Protein AF-A0A660M9T8-F1 (afdb_monomer_lite)

Foldseek 3Di:
DVVVVVVVVVVVVVVVVVVVVVVVVVVVVVVVVVVVLVVVLVVLVVVLVCQVVVLVVLCVQQVPPVVLSVQLVVLSVQLVVQPSDPVSNVVSVVSNVVSVVVSVVSVVVGPVD

Secondary structure (DSSP, 8-state):
-HHHHHHHHHHHHHHHHHHHHHHHHHHHHHHHHHHHHHHHHHHHHHHHHHHHHHHHHHHHH-TT-HHHHHHHHHHHHHHHHTTT-HHHHHHHHHHHHHHHHHHHHHHHT-TT-

Structure (mmCIF, N/CA/C/O backbone):
data_AF-A0A660M9T8-F1
#
_entry.id   AF-A0A660M9T8-F1
#
loop_
_atom_site.group_PDB
_atom_site.id
_atom_site.type_symbol
_atom_site.label_atom_id
_atom_site.label_alt_id
_atom_site.label_comp_id
_atom_site.label_asym_id
_atom_site.label_entity_id
_atom_site.label_seq_id
_atom_site.pdbx_PDB_ins_code
_atom_site.Cartn_x
_atom_site.Cartn_y
_atom_site.Cartn_z
_atom_site.occupancy
_atom_site.B_iso_or_equiv
_atom_site.auth_seq_id
_atom_site.auth_comp_id
_atom_site.auth_asym_id
_atom_site.auth_atom_id
_atom_site.pdbx_PDB_model_num
ATOM 1 N N . MET A 1 1 ? 34.661 -4.857 -49.647 1.00 81.06 1 MET A N 1
ATOM 2 C CA . MET A 1 1 ? 34.674 -3.830 -48.578 1.00 81.06 1 MET A CA 1
ATOM 3 C C . MET A 1 1 ? 33.291 -3.236 -48.325 1.00 81.06 1 MET A C 1
ATOM 5 O O . MET A 1 1 ? 32.868 -3.229 -47.182 1.00 81.06 1 MET A O 1
ATOM 9 N N . THR A 1 2 ? 32.545 -2.830 -49.356 1.00 92.31 2 THR A N 1
ATOM 10 C CA . THR A 1 2 ? 31.170 -2.298 -49.227 1.00 92.31 2 THR A CA 1
ATOM 11 C C . THR A 1 2 ? 30.187 -3.262 -48.549 1.00 92.31 2 THR A C 1
ATOM 13 O O . THR A 1 2 ? 29.510 -2.868 -47.609 1.00 92.31 2 THR A O 1
ATOM 16 N N . ILE A 1 3 ? 30.163 -4.539 -48.950 1.00 93.19 3 ILE A N 1
ATOM 17 C CA . ILE A 1 3 ? 29.286 -5.561 -48.342 1.00 93.19 3 ILE A CA 1
ATOM 18 C C . ILE A 1 3 ? 29.586 -5.739 -46.845 1.00 93.19 3 ILE A C 1
ATOM 20 O O . ILE A 1 3 ? 28.667 -5.782 -46.037 1.00 93.19 3 ILE A O 1
ATOM 24 N N . ALA A 1 4 ? 30.866 -5.776 -46.458 1.00 92.81 4 ALA A N 1
ATOM 25 C CA . ALA A 1 4 ? 31.263 -5.898 -45.054 1.00 92.81 4 ALA A CA 1
ATOM 26 C C . ALA A 1 4 ? 30.800 -4.691 -44.217 1.00 92.81 4 ALA A C 1
ATOM 28 O O . ALA A 1 4 ? 30.299 -4.871 -43.112 1.00 92.81 4 ALA A O 1
ATOM 29 N N . ILE A 1 5 ? 30.895 -3.473 -44.764 1.00 94.56 5 ILE A N 1
ATOM 30 C CA . ILE A 1 5 ? 30.396 -2.253 -44.111 1.00 94.56 5 ILE A CA 1
ATOM 31 C C . ILE A 1 5 ? 28.871 -2.311 -43.936 1.00 94.56 5 ILE A C 1
ATOM 33 O O . ILE A 1 5 ? 28.374 -2.007 -42.856 1.00 94.56 5 ILE A O 1
ATOM 37 N N . ILE A 1 6 ? 28.130 -2.754 -44.958 1.00 95.44 6 ILE A N 1
ATOM 38 C CA . ILE A 1 6 ? 26.666 -2.905 -44.883 1.00 95.44 6 ILE A CA 1
ATOM 39 C C . ILE A 1 6 ? 26.277 -3.906 -43.792 1.00 95.44 6 ILE A C 1
ATOM 41 O O . ILE A 1 6 ? 25.378 -3.625 -43.004 1.00 95.44 6 ILE A O 1
ATOM 45 N N . VAL A 1 7 ? 26.971 -5.044 -43.709 1.00 95.44 7 VAL A N 1
ATOM 46 C CA . VAL A 1 7 ? 26.719 -6.054 -42.670 1.00 95.44 7 VAL A CA 1
ATOM 47 C C . VAL A 1 7 ? 26.978 -5.481 -41.275 1.00 95.44 7 VAL A C 1
ATOM 49 O O . VAL A 1 7 ? 26.148 -5.658 -40.390 1.00 95.44 7 VAL A O 1
ATOM 52 N N . ILE A 1 8 ? 28.072 -4.741 -41.076 1.00 96.06 8 ILE A N 1
ATOM 53 C CA . ILE A 1 8 ? 28.381 -4.109 -39.783 1.00 96.06 8 ILE A CA 1
ATOM 54 C C . ILE A 1 8 ? 27.299 -3.097 -39.390 1.00 96.06 8 ILE A C 1
ATOM 56 O O . ILE A 1 8 ? 26.832 -3.112 -38.253 1.00 96.06 8 ILE A O 1
ATOM 60 N N . ILE A 1 9 ? 26.859 -2.250 -40.323 1.00 96.38 9 ILE A N 1
ATOM 61 C CA . ILE A 1 9 ? 25.795 -1.270 -40.066 1.00 96.38 9 ILE A CA 1
ATOM 62 C C . ILE A 1 9 ? 24.481 -1.979 -39.728 1.00 96.38 9 ILE A C 1
ATOM 64 O O . ILE A 1 9 ? 23.823 -1.607 -38.761 1.00 96.38 9 ILE A O 1
ATOM 68 N N . ALA A 1 10 ? 24.114 -3.023 -40.474 1.00 96.00 10 ALA A N 1
ATOM 69 C CA . ALA A 1 10 ? 22.908 -3.799 -40.200 1.00 96.00 10 ALA A CA 1
ATOM 70 C C . ALA A 1 10 ? 22.945 -4.430 -38.799 1.00 96.00 10 ALA A C 1
ATOM 72 O O . ALA A 1 10 ? 21.965 -4.349 -38.061 1.00 96.00 10 ALA A O 1
ATOM 73 N N . VAL A 1 11 ? 24.089 -4.994 -38.398 1.00 96.81 11 VAL A N 1
ATOM 74 C CA . VAL A 1 11 ? 24.283 -5.545 -37.049 1.00 96.81 11 VAL A CA 1
ATOM 75 C C . VAL A 1 11 ? 24.162 -4.452 -35.986 1.00 96.81 11 VAL A C 1
ATOM 77 O O . VAL A 1 11 ? 23.459 -4.650 -34.998 1.00 96.81 11 VAL A O 1
ATOM 80 N N . LEU A 1 12 ? 24.774 -3.283 -36.189 1.00 97.06 12 LEU A N 1
ATOM 81 C CA . LEU A 1 12 ? 24.669 -2.160 -35.250 1.00 97.06 12 LEU A CA 1
ATOM 82 C C . LEU A 1 12 ? 23.226 -1.671 -35.089 1.00 97.06 12 LEU A C 1
ATOM 84 O O . LEU A 1 12 ? 22.788 -1.419 -33.968 1.00 97.06 12 LEU A O 1
ATOM 88 N N . VAL A 1 13 ? 22.470 -1.583 -36.185 1.00 97.38 13 VAL A N 1
ATOM 89 C CA . VAL A 1 13 ? 21.048 -1.215 -36.149 1.00 97.38 13 VAL A CA 1
ATOM 90 C C . VAL A 1 13 ? 20.236 -2.254 -35.377 1.00 97.38 13 VAL A C 1
ATOM 92 O O . VAL A 1 13 ? 19.434 -1.882 -34.522 1.00 97.38 13 VAL A O 1
ATOM 95 N N . LEU A 1 14 ? 20.464 -3.549 -35.616 1.00 97.38 14 LEU A N 1
ATOM 96 C CA . LEU A 1 14 ? 19.772 -4.621 -34.894 1.00 97.38 14 LEU A CA 1
ATOM 97 C C . LEU A 1 14 ? 20.067 -4.588 -33.391 1.00 97.38 14 LEU A C 1
ATOM 99 O O . LEU A 1 14 ? 19.143 -4.702 -32.586 1.00 97.38 14 LEU A O 1
ATOM 103 N N . VAL A 1 15 ? 21.328 -4.380 -33.006 1.00 97.19 15 VAL A N 1
ATOM 104 C CA . VAL A 1 15 ? 21.717 -4.236 -31.595 1.00 97.19 15 VAL A CA 1
ATOM 105 C C . VAL A 1 15 ? 21.060 -3.000 -30.977 1.00 97.19 15 VAL A C 1
ATOM 107 O O . VAL A 1 15 ? 20.513 -3.088 -29.880 1.00 97.19 15 VAL A O 1
ATOM 110 N N . GLY A 1 16 ? 21.045 -1.869 -31.689 1.00 97.25 16 GLY A N 1
ATOM 111 C CA . GLY A 1 16 ? 20.386 -0.645 -31.231 1.00 97.25 16 GLY A CA 1
ATOM 112 C C . GLY A 1 16 ? 18.888 -0.839 -30.979 1.00 97.25 16 GLY A C 1
ATOM 113 O O . GLY A 1 16 ? 18.387 -0.476 -29.915 1.00 97.25 16 GLY A O 1
ATOM 114 N N . LEU A 1 17 ? 18.181 -1.478 -31.916 1.00 97.19 17 LEU A N 1
ATOM 115 C CA . LEU A 1 17 ? 16.758 -1.800 -31.770 1.00 97.19 17 LEU A CA 1
ATOM 116 C C . LEU A 1 17 ? 16.498 -2.779 -30.621 1.00 97.19 17 LEU A C 1
ATOM 118 O O . LEU A 1 17 ? 15.515 -2.624 -29.897 1.00 97.19 17 LEU A O 1
ATOM 122 N N . PHE A 1 18 ? 17.376 -3.766 -30.432 1.00 96.81 18 PHE A N 1
ATOM 123 C CA . PHE A 1 18 ? 17.267 -4.717 -29.331 1.00 96.81 18 PHE A CA 1
ATOM 124 C C . PHE A 1 18 ? 17.375 -4.018 -27.972 1.00 96.81 18 PHE A C 1
ATOM 126 O O . PHE A 1 18 ? 16.485 -4.171 -27.136 1.00 96.81 18 PHE A O 1
ATOM 133 N N . VAL A 1 19 ? 18.413 -3.199 -27.769 1.00 96.94 19 VAL A N 1
ATOM 134 C CA . VAL A 1 19 ? 18.615 -2.450 -26.517 1.00 96.94 19 VAL A CA 1
ATOM 135 C C . VAL A 1 19 ? 17.448 -1.499 -26.255 1.00 96.94 19 VAL A C 1
ATOM 137 O O . VAL A 1 19 ? 16.933 -1.450 -25.139 1.00 96.94 19 VAL A O 1
ATOM 140 N N . TRP A 1 20 ? 16.980 -0.791 -27.285 1.00 96.75 20 TRP A N 1
ATOM 141 C CA . TRP A 1 20 ? 15.834 0.110 -27.172 1.00 96.75 20 TRP A CA 1
ATOM 142 C C . TRP A 1 20 ? 14.544 -0.620 -26.773 1.00 96.75 20 TRP A C 1
ATOM 144 O O . TRP A 1 20 ? 13.818 -0.169 -25.886 1.00 96.75 20 TRP A O 1
ATOM 154 N N . SER A 1 21 ? 14.279 -1.778 -27.382 1.00 96.69 21 SER A N 1
ATOM 155 C CA . SER A 1 21 ? 13.124 -2.617 -27.051 1.00 96.69 21 SER A CA 1
ATOM 156 C C . SER A 1 21 ? 13.170 -3.102 -25.600 1.00 96.69 21 SER A C 1
ATOM 158 O O . SER A 1 21 ? 12.178 -2.983 -24.880 1.00 96.69 21 SER A O 1
ATOM 160 N N . GLN A 1 22 ? 14.332 -3.582 -25.143 1.00 97.25 22 GLN A N 1
ATOM 161 C CA . GLN A 1 22 ? 14.506 -4.018 -23.756 1.00 97.25 22 GLN A CA 1
ATOM 162 C C . GLN A 1 22 ? 14.307 -2.862 -22.775 1.00 97.25 22 GLN A C 1
ATOM 164 O O . GLN A 1 22 ? 13.530 -2.998 -21.835 1.00 97.25 22 GLN A O 1
ATOM 169 N N . TYR A 1 23 ? 14.922 -1.704 -23.019 1.00 97.06 23 TYR A N 1
ATOM 170 C CA . TYR A 1 23 ? 14.755 -0.530 -22.161 1.00 97.06 23 TYR A CA 1
ATOM 171 C C . TYR A 1 23 ? 13.280 -0.129 -22.013 1.00 97.06 23 TYR A C 1
ATOM 173 O O . TYR A 1 23 ? 12.784 0.023 -20.897 1.00 97.06 23 TYR A O 1
ATOM 181 N N . ASN A 1 24 ? 12.541 -0.058 -23.124 1.00 97.06 24 ASN A N 1
ATOM 182 C CA . ASN A 1 24 ? 11.111 0.246 -23.091 1.00 97.06 24 ASN A CA 1
ATOM 183 C C . ASN A 1 24 ? 10.295 -0.816 -22.341 1.00 97.06 24 ASN A C 1
ATOM 185 O O . ASN A 1 24 ? 9.309 -0.476 -21.688 1.00 97.06 24 ASN A O 1
ATOM 189 N N . ALA A 1 25 ? 10.671 -2.093 -22.431 1.00 96.88 25 ALA A N 1
ATOM 190 C CA . ALA A 1 25 ? 10.009 -3.157 -21.682 1.00 96.88 25 ALA A CA 1
ATOM 191 C C . ALA A 1 25 ? 10.219 -3.000 -20.168 1.00 96.88 25 ALA A C 1
ATOM 193 O O . ALA A 1 25 ? 9.261 -3.152 -19.411 1.00 96.88 25 ALA A O 1
ATOM 194 N N . LEU A 1 26 ? 11.433 -2.640 -19.735 1.00 97.25 26 LEU A N 1
ATOM 195 C CA . LEU A 1 26 ? 11.737 -2.383 -18.325 1.00 97.25 26 LEU A CA 1
ATOM 196 C C . LEU A 1 26 ? 10.952 -1.182 -17.791 1.00 97.25 26 LEU A C 1
ATOM 198 O O . LEU A 1 26 ? 10.340 -1.291 -16.733 1.00 97.25 26 LEU A O 1
ATOM 202 N N . VAL A 1 27 ? 10.907 -0.076 -18.539 1.00 97.38 27 VAL A N 1
ATOM 203 C CA . VAL A 1 27 ? 10.120 1.109 -18.155 1.00 97.38 27 VAL A CA 1
ATOM 204 C C . VAL A 1 27 ? 8.642 0.748 -18.013 1.00 97.38 27 VAL A C 1
ATOM 206 O O . VAL A 1 27 ? 8.031 1.040 -16.995 1.00 97.38 27 VAL A O 1
ATOM 209 N N . ARG A 1 28 ? 8.069 0.018 -18.978 1.00 97.69 28 ARG A N 1
ATOM 210 C CA . ARG A 1 28 ? 6.670 -0.438 -18.888 1.00 97.69 28 ARG A CA 1
ATOM 211 C C . ARG A 1 28 ? 6.407 -1.330 -17.679 1.00 97.69 28 ARG A C 1
ATOM 213 O O . ARG A 1 28 ? 5.305 -1.298 -17.142 1.00 97.69 28 ARG A O 1
ATOM 220 N N . LEU A 1 29 ? 7.365 -2.174 -17.301 1.00 97.62 29 LEU A N 1
ATOM 221 C CA . LEU A 1 29 ? 7.222 -3.033 -16.131 1.00 97.62 29 LEU A CA 1
ATOM 222 C C . LEU A 1 29 ? 7.270 -2.213 -14.840 1.00 97.62 29 LEU A C 1
ATOM 224 O O . LEU A 1 29 ? 6.481 -2.478 -13.940 1.00 97.62 29 LEU A O 1
ATOM 228 N N . ASN A 1 30 ? 8.149 -1.215 -14.778 1.00 96.81 30 ASN A N 1
ATOM 229 C CA . ASN A 1 30 ? 8.231 -0.299 -13.649 1.00 96.81 30 ASN A CA 1
ATOM 230 C C . ASN A 1 30 ? 6.906 0.447 -13.435 1.00 96.81 30 ASN A C 1
ATOM 232 O O . ASN A 1 30 ? 6.380 0.436 -12.325 1.00 96.81 30 ASN A O 1
ATOM 236 N 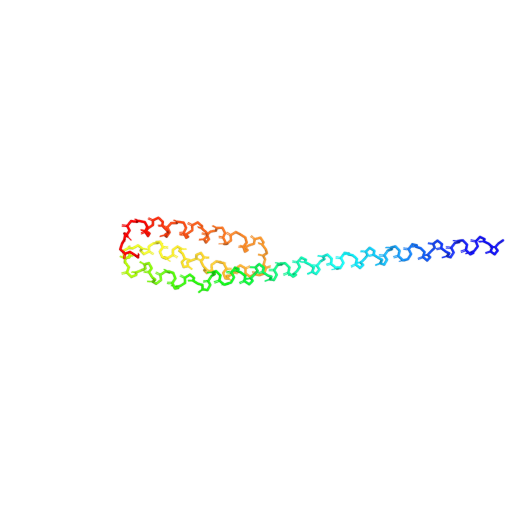N . GLU A 1 31 ? 6.293 0.953 -14.508 1.00 96.81 31 GLU A N 1
ATOM 237 C CA . GLU A 1 31 ? 5.055 1.728 -14.350 1.00 96.81 31 GLU A CA 1
ATOM 238 C C . GLU A 1 31 ? 3.887 0.836 -13.931 1.00 96.81 31 GLU A C 1
ATOM 240 O O . GLU A 1 31 ? 3.031 1.257 -13.162 1.00 96.81 31 GLU A O 1
ATOM 245 N N . ARG A 1 32 ? 3.878 -0.433 -14.361 1.00 97.00 32 ARG A N 1
ATOM 246 C CA . ARG A 1 32 ? 2.901 -1.420 -13.872 1.00 97.00 32 ARG A CA 1
ATOM 247 C C . ARG A 1 32 ? 3.045 -1.692 -12.379 1.00 97.00 32 ARG A C 1
ATOM 249 O O . ARG A 1 32 ? 2.045 -1.949 -11.718 1.00 97.00 32 ARG A O 1
ATOM 256 N N . VAL A 1 33 ? 4.272 -1.695 -11.854 1.00 95.44 33 VAL A N 1
ATOM 257 C CA . VAL A 1 33 ? 4.509 -1.863 -10.413 1.00 95.44 33 VAL A CA 1
ATOM 258 C C . VAL A 1 33 ? 3.988 -0.645 -9.652 1.00 95.44 33 VAL A C 1
ATOM 260 O O . VAL A 1 33 ? 3.343 -0.816 -8.621 1.00 95.44 33 VAL A O 1
ATOM 263 N N . GLU A 1 34 ? 4.215 0.562 -10.167 1.00 94.38 34 GLU A N 1
ATOM 264 C CA . GLU A 1 34 ? 3.713 1.797 -9.557 1.00 94.38 34 GLU A CA 1
ATOM 265 C C . GLU A 1 34 ? 2.179 1.889 -9.595 1.00 94.38 34 GLU A C 1
ATOM 267 O O . GLU A 1 34 ? 1.560 2.208 -8.581 1.00 94.38 34 GLU A O 1
ATOM 272 N N . GLU A 1 35 ? 1.557 1.526 -10.719 1.00 96.06 35 GLU A N 1
ATOM 273 C CA . GLU A 1 35 ? 0.098 1.443 -10.863 1.00 96.06 35 GLU A CA 1
ATOM 274 C C . GLU A 1 35 ? -0.502 0.444 -9.865 1.00 96.06 35 GLU A C 1
ATOM 276 O O . GLU A 1 35 ? -1.384 0.797 -9.081 1.00 96.06 35 GLU A O 1
ATOM 281 N N . ALA A 1 36 ? 0.044 -0.776 -9.808 1.00 95.50 36 ALA A N 1
ATOM 282 C CA . ALA A 1 36 ? -0.404 -1.789 -8.859 1.00 95.50 36 ALA A CA 1
ATOM 283 C C . ALA A 1 36 ? -0.233 -1.333 -7.400 1.00 95.50 36 ALA A C 1
ATOM 285 O O . ALA A 1 36 ? -1.081 -1.620 -6.553 1.00 95.50 36 ALA A O 1
ATOM 286 N N . TRP A 1 37 ? 0.848 -0.613 -7.090 1.00 95.12 37 TRP A N 1
ATOM 287 C CA . TRP A 1 37 ? 1.052 -0.057 -5.757 1.00 95.12 37 TRP A CA 1
ATOM 288 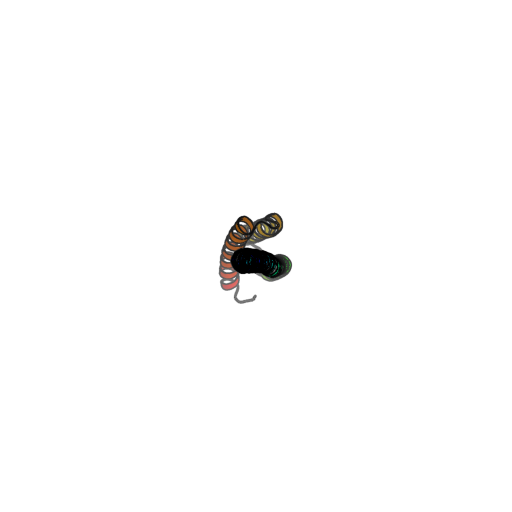C C . TRP A 1 37 ? 0.033 1.036 -5.423 1.00 95.12 37 TRP A C 1
ATOM 290 O O . TRP A 1 37 ? -0.518 1.036 -4.323 1.00 95.12 37 TRP A O 1
ATOM 300 N N . SER A 1 38 ? -0.259 1.927 -6.370 1.00 93.56 38 SER A N 1
ATOM 301 C CA . SER A 1 38 ? -1.287 2.960 -6.222 1.00 93.56 38 SER A CA 1
ATOM 302 C C . SER A 1 38 ? -2.658 2.346 -5.920 1.00 93.56 38 SER A C 1
ATOM 304 O O . SER A 1 38 ? -3.333 2.776 -4.982 1.00 93.56 38 SER A O 1
ATOM 306 N N . ASP A 1 39 ? -3.043 1.293 -6.643 1.00 94.81 39 ASP A N 1
ATOM 307 C CA . ASP A 1 39 ? -4.298 0.576 -6.401 1.00 94.81 39 ASP A CA 1
ATOM 308 C C . ASP A 1 39 ? -4.355 -0.022 -4.987 1.00 94.81 39 ASP A C 1
ATOM 310 O O . ASP A 1 39 ? -5.349 0.145 -4.273 1.00 94.81 39 ASP A O 1
ATOM 314 N N . ILE A 1 40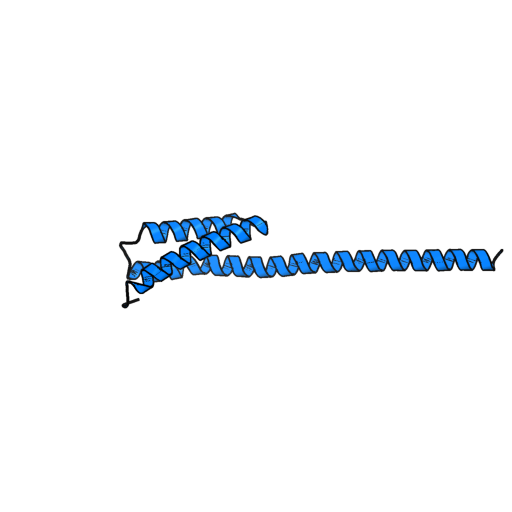 ? -3.274 -0.672 -4.541 1.00 94.56 40 ILE A N 1
ATOM 315 C CA . ILE A 1 40 ? -3.173 -1.224 -3.181 1.00 94.56 40 ILE A CA 1
ATOM 316 C C . ILE A 1 40 ? -3.260 -0.106 -2.135 1.00 94.56 40 ILE A C 1
ATOM 318 O O . ILE A 1 40 ? -3.999 -0.236 -1.159 1.00 94.56 40 ILE A O 1
ATOM 322 N N . ALA A 1 41 ? -2.552 1.005 -2.336 1.00 93.38 41 ALA A N 1
ATOM 323 C CA . ALA A 1 41 ? -2.548 2.132 -1.410 1.00 93.38 41 ALA A CA 1
ATOM 324 C C . ALA A 1 41 ? -3.953 2.731 -1.228 1.00 93.38 41 ALA A C 1
ATOM 326 O O . ALA A 1 41 ? -4.350 3.052 -0.105 1.00 93.38 41 ALA A O 1
ATOM 327 N N . VAL A 1 42 ? -4.742 2.819 -2.305 1.00 93.94 42 VAL A N 1
ATOM 328 C CA . VAL A 1 42 ? -6.148 3.245 -2.233 1.00 93.94 42 VAL A CA 1
ATOM 329 C C . VAL A 1 42 ? -6.977 2.274 -1.390 1.00 93.94 42 VAL A C 1
ATOM 331 O O . VAL A 1 42 ? -7.756 2.723 -0.547 1.00 93.94 42 VAL A O 1
ATOM 334 N N . GLN A 1 43 ? -6.794 0.962 -1.557 1.00 95.25 43 GLN A N 1
ATOM 335 C CA . GLN A 1 43 ? -7.520 -0.045 -0.772 1.00 95.25 43 GLN A CA 1
ATOM 336 C C . GLN A 1 43 ? -7.154 -0.005 0.715 1.00 95.25 43 GLN A C 1
ATOM 338 O O . GLN A 1 43 ? -8.040 -0.041 1.570 1.00 95.25 43 GLN A O 1
ATOM 343 N N . LEU A 1 44 ? -5.864 0.124 1.038 1.00 94.94 44 LEU A N 1
ATOM 344 C CA . LEU A 1 44 ? -5.398 0.260 2.421 1.00 94.94 44 LEU A CA 1
ATOM 345 C C . LEU A 1 44 ? -5.969 1.519 3.077 1.00 94.94 44 LEU A C 1
ATOM 347 O O . LEU A 1 44 ? -6.455 1.469 4.208 1.00 94.94 44 LEU A O 1
ATOM 351 N N . LYS A 1 45 ? -5.988 2.636 2.342 1.00 93.31 45 LYS A N 1
ATOM 352 C CA . LYS A 1 45 ? -6.601 3.879 2.809 1.00 93.31 45 LYS A CA 1
ATOM 353 C C . LYS A 1 45 ? -8.100 3.717 3.051 1.00 93.31 45 LYS A C 1
ATOM 355 O O . LYS A 1 45 ? -8.571 4.064 4.128 1.00 93.31 45 LYS A O 1
ATOM 360 N N . TYR A 1 46 ? -8.833 3.142 2.099 1.00 94.88 46 TYR A N 1
ATOM 361 C CA . TYR A 1 46 ? -10.269 2.898 2.246 1.00 94.88 46 TYR A CA 1
ATOM 362 C C . TYR A 1 46 ? -10.574 2.029 3.472 1.00 94.88 46 TYR A C 1
ATOM 364 O O . TYR A 1 46 ? -11.456 2.350 4.269 1.00 94.88 46 TYR A O 1
ATOM 372 N N . ARG A 1 47 ? -9.790 0.966 3.685 1.00 94.50 47 ARG A N 1
ATOM 373 C CA . ARG A 1 47 ? -9.908 0.109 4.868 1.00 94.50 47 ARG A CA 1
ATOM 374 C C . ARG A 1 47 ? -9.661 0.890 6.158 1.00 94.50 47 ARG A C 1
ATOM 376 O O . ARG A 1 47 ? -10.459 0.780 7.086 1.00 94.50 47 ARG A O 1
ATOM 383 N N . ALA A 1 48 ? -8.608 1.704 6.216 1.00 94.06 48 ALA A N 1
ATOM 384 C CA . ALA A 1 48 ? -8.336 2.567 7.363 1.00 94.06 48 ALA A CA 1
ATOM 385 C C . ALA A 1 48 ? -9.466 3.583 7.609 1.00 94.06 48 ALA A C 1
ATOM 387 O O . ALA A 1 48 ? -9.807 3.859 8.761 1.00 94.06 48 ALA A O 1
ATOM 388 N N . ASP A 1 49 ? -10.068 4.128 6.554 1.00 95.06 49 ASP A N 1
ATOM 389 C CA . ASP A 1 49 ? -11.144 5.120 6.635 1.00 95.06 49 ASP A CA 1
ATOM 390 C C . ASP A 1 49 ? -12.463 4.534 7.164 1.00 95.06 49 ASP A C 1
ATOM 392 O O . ASP A 1 49 ? -13.219 5.246 7.821 1.00 95.06 49 ASP A O 1
ATOM 396 N N . LEU A 1 50 ? -12.720 3.235 6.969 1.00 95.62 50 LEU A N 1
ATOM 397 C CA . LEU A 1 50 ? -13.909 2.554 7.501 1.00 95.62 50 LEU A CA 1
ATOM 398 C C . LEU A 1 50 ? -13.805 2.164 8.985 1.00 95.62 50 LEU A C 1
ATOM 400 O O . LEU A 1 50 ? -14.827 1.959 9.642 1.00 95.62 50 LEU A O 1
ATOM 404 N N . ILE A 1 51 ? -12.593 2.061 9.535 1.00 94.75 51 ILE A N 1
ATOM 405 C CA . ILE A 1 51 ? -12.379 1.591 10.913 1.00 94.75 51 ILE A CA 1
ATOM 406 C C . ILE A 1 51 ? -13.072 2.438 11.983 1.00 94.75 51 ILE A C 1
ATOM 408 O O . ILE A 1 51 ? -13.647 1.840 12.889 1.00 94.75 51 ILE A O 1
ATOM 412 N N . PRO A 1 52 ? -13.062 3.783 11.930 1.00 94.00 52 PRO A N 1
ATOM 413 C CA . PRO A 1 52 ? -13.775 4.596 12.910 1.00 94.00 52 PRO A CA 1
ATOM 414 C C . PRO A 1 52 ? -15.260 4.225 13.014 1.00 94.00 52 PRO A C 1
ATOM 416 O O . PRO A 1 52 ? -15.746 4.032 14.124 1.00 94.00 52 PRO A O 1
ATOM 419 N N . ASN A 1 53 ? -15.935 4.017 11.877 1.00 93.31 53 ASN A N 1
ATOM 420 C CA . ASN A 1 53 ? -17.350 3.630 11.832 1.00 93.31 53 ASN A CA 1
ATOM 421 C C . ASN A 1 53 ? -17.580 2.225 12.415 1.00 93.31 53 ASN A C 1
ATOM 423 O O . ASN A 1 53 ? -18.541 1.993 13.150 1.00 93.31 53 ASN A O 1
ATOM 427 N N . LEU A 1 54 ? -16.680 1.280 12.118 1.00 90.94 54 LEU A N 1
ATOM 428 C CA . LEU A 1 54 ? -16.732 -0.068 12.691 1.00 90.94 54 LEU A CA 1
ATOM 429 C C . LEU A 1 54 ? -16.549 -0.027 14.215 1.00 90.94 54 LEU A C 1
ATOM 431 O O . LEU A 1 54 ? -17.309 -0.644 14.957 1.00 90.94 54 LEU A O 1
ATOM 435 N N . VAL A 1 55 ? -15.559 0.733 14.687 1.00 91.88 55 VAL A N 1
ATOM 436 C CA . VAL A 1 55 ? -15.270 0.906 16.113 1.00 91.88 55 VAL A CA 1
ATOM 437 C C . VAL A 1 55 ? -16.432 1.584 16.833 1.00 91.88 55 VAL A C 1
ATOM 439 O O . VAL A 1 55 ? -16.758 1.176 17.939 1.00 91.88 55 VAL A O 1
ATOM 442 N N . GLU A 1 56 ? -17.064 2.593 16.237 1.00 91.06 56 GLU A N 1
ATOM 443 C CA . GLU A 1 56 ? -18.235 3.264 16.811 1.00 91.06 56 GLU A CA 1
ATOM 444 C C . GLU A 1 56 ? -19.420 2.303 16.974 1.00 91.06 56 GLU A C 1
ATOM 446 O O . GLU A 1 56 ? -20.045 2.276 18.034 1.00 91.06 56 GLU A O 1
ATOM 451 N N . THR A 1 57 ? -19.651 1.444 15.978 1.00 88.94 57 THR A N 1
ATOM 452 C CA . THR A 1 57 ? -20.704 0.420 16.023 1.00 88.94 57 THR A CA 1
ATOM 453 C C . THR A 1 57 ? -20.452 -0.575 17.156 1.00 88.94 57 THR A C 1
ATOM 455 O O . THR A 1 57 ? -21.328 -0.801 17.987 1.00 88.94 57 THR A O 1
ATOM 458 N N . VAL A 1 58 ? -19.229 -1.111 17.264 1.00 88.56 58 VAL A N 1
ATOM 459 C CA . VAL A 1 58 ? -18.883 -2.063 18.335 1.00 88.56 58 VAL A CA 1
ATOM 460 C C . VAL A 1 58 ? -18.881 -1.394 19.714 1.00 88.56 58 VAL A C 1
ATOM 462 O O . VAL A 1 58 ? -19.350 -1.986 20.685 1.00 88.56 58 VAL A O 1
ATOM 465 N N . LYS A 1 59 ? -18.430 -0.137 19.817 1.00 86.56 59 LYS A N 1
ATOM 466 C CA . LYS A 1 59 ? -18.462 0.648 21.065 1.00 86.56 59 LYS A CA 1
ATOM 467 C C . LYS A 1 59 ? -19.869 0.842 21.618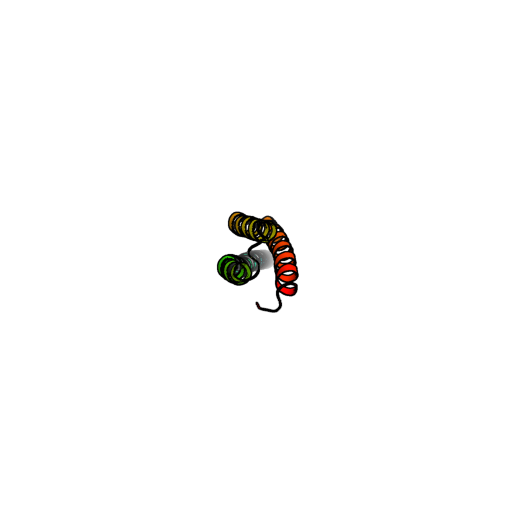 1.00 86.56 59 LYS A C 1
ATOM 469 O O . LYS A 1 59 ? -19.998 0.945 22.835 1.00 86.56 59 LYS A O 1
ATOM 474 N N . GLY A 1 60 ? -20.892 0.891 20.762 1.00 85.50 60 GLY A N 1
ATOM 475 C CA . GLY A 1 60 ? -22.289 1.006 21.186 1.00 85.50 60 GLY A CA 1
ATOM 476 C C . GLY A 1 60 ? -22.740 -0.137 22.102 1.00 85.50 60 GLY A C 1
ATOM 477 O O . GLY A 1 60 ? -23.524 0.094 23.018 1.00 85.50 60 GLY A O 1
ATOM 478 N N . TYR A 1 61 ? -22.179 -1.333 21.910 1.00 83.31 61 TYR A N 1
ATOM 479 C CA . TYR A 1 61 ? -22.545 -2.541 22.654 1.00 83.31 61 TYR A CA 1
ATOM 480 C C . TYR A 1 61 ? -21.454 -2.983 23.643 1.00 83.31 61 TYR A C 1
ATOM 482 O O . TYR A 1 61 ? -21.752 -3.360 24.774 1.00 83.31 61 TYR A O 1
ATOM 490 N N . ALA A 1 62 ? -20.177 -2.863 23.269 1.00 83.62 62 ALA A N 1
ATOM 491 C CA . ALA A 1 62 ? -19.030 -3.320 24.055 1.00 83.62 62 ALA A CA 1
ATOM 492 C C . ALA A 1 62 ? -18.282 -2.157 24.739 1.00 83.62 62 ALA A C 1
ATOM 494 O O . ALA A 1 62 ? -17.101 -1.917 24.500 1.00 83.62 62 ALA A O 1
ATOM 495 N N . THR A 1 63 ? -18.952 -1.397 25.611 1.00 78.12 63 THR A N 1
ATOM 496 C CA . THR A 1 63 ? -18.400 -0.141 26.178 1.00 78.12 63 THR A CA 1
ATOM 497 C C . THR A 1 63 ? -17.194 -0.312 27.116 1.00 78.12 63 THR A C 1
ATOM 499 O O . THR A 1 63 ? -16.496 0.663 27.405 1.00 78.12 63 THR A O 1
ATOM 502 N N . HIS A 1 64 ? -16.946 -1.519 27.633 1.00 83.12 64 HIS A N 1
ATOM 503 C CA . HIS A 1 64 ? -15.885 -1.787 28.616 1.00 83.12 64 HIS A CA 1
ATOM 504 C C . HIS A 1 64 ? -14.554 -2.222 27.974 1.00 83.12 64 HIS A C 1
ATOM 506 O O . HIS A 1 64 ? -13.527 -2.242 28.648 1.00 83.12 64 HIS A O 1
ATOM 512 N N . GLU A 1 65 ? -14.531 -2.442 26.657 1.00 89.56 65 GLU A N 1
ATOM 513 C CA . GLU A 1 65 ? -13.396 -2.998 25.902 1.00 89.56 65 GLU A CA 1
ATOM 514 C C . GLU A 1 65 ? -12.418 -1.923 25.397 1.00 89.56 65 GLU A C 1
ATOM 516 O O . GLU A 1 65 ? -12.026 -1.870 24.228 1.00 89.56 65 GLU A O 1
ATOM 521 N N . LYS A 1 66 ? -12.021 -1.011 26.292 1.00 88.56 66 LYS A N 1
ATOM 522 C CA . LYS A 1 66 ? -11.183 0.153 25.950 1.00 88.56 66 LYS A CA 1
ATOM 523 C C . LYS A 1 66 ? -9.847 -0.231 25.319 1.00 88.56 66 LYS A C 1
ATOM 525 O O . LYS A 1 66 ? -9.467 0.368 24.317 1.00 88.56 66 LYS A O 1
ATOM 530 N N . GLU A 1 67 ? -9.177 -1.243 25.866 1.00 90.62 67 GLU A N 1
ATOM 531 C CA . GLU A 1 67 ? -7.878 -1.712 25.372 1.00 90.62 67 GLU A CA 1
ATOM 532 C C . GLU A 1 67 ? -7.970 -2.196 23.917 1.00 90.62 67 GLU A C 1
ATOM 534 O O . GLU A 1 67 ? -7.107 -1.900 23.091 1.00 90.62 67 GLU A O 1
ATOM 539 N N . VAL A 1 68 ? -9.054 -2.888 23.560 1.00 91.25 68 VAL A N 1
ATOM 540 C CA . VAL A 1 68 ? -9.268 -3.373 22.192 1.00 91.25 68 VAL A CA 1
ATOM 541 C C . VAL A 1 68 ? -9.471 -2.205 21.229 1.00 91.25 68 VAL A C 1
ATOM 543 O O . VAL A 1 68 ? -8.854 -2.173 20.162 1.00 91.25 68 VAL A O 1
ATOM 546 N N . PHE A 1 69 ? -10.261 -1.200 21.611 1.00 93.25 69 PHE A N 1
ATOM 547 C CA . PHE A 1 69 ? -10.460 -0.013 20.777 1.00 93.25 69 PHE A CA 1
ATOM 548 C C . PHE A 1 69 ? -9.198 0.842 20.629 1.00 93.25 69 PHE A C 1
ATOM 550 O O . PHE A 1 69 ? -8.948 1.366 19.542 1.00 93.25 69 PHE A O 1
ATOM 557 N N . GLU A 1 70 ? -8.400 0.987 21.688 1.00 93.31 70 GLU A N 1
ATOM 558 C CA . GLU A 1 70 ? -7.116 1.692 21.640 1.00 93.31 70 GLU A CA 1
ATOM 559 C C . GLU A 1 70 ? -6.129 0.977 20.714 1.00 93.31 70 GLU A C 1
ATOM 561 O O . GLU A 1 70 ? -5.523 1.618 19.854 1.00 93.31 70 GLU A O 1
ATOM 566 N N . ASN A 1 71 ? -6.046 -0.352 20.803 1.00 94.00 71 ASN A N 1
ATOM 567 C CA . ASN A 1 71 ? -5.213 -1.168 19.922 1.00 94.00 71 ASN A CA 1
ATOM 568 C C . ASN A 1 71 ? -5.605 -1.015 18.445 1.00 94.00 71 ASN A C 1
ATOM 570 O O . ASN A 1 71 ? -4.735 -0.831 17.594 1.00 94.00 71 ASN A O 1
ATOM 574 N N . VAL A 1 72 ? -6.904 -1.041 18.126 1.00 94.94 72 VAL A N 1
ATOM 575 C CA . VAL A 1 72 ? -7.395 -0.832 16.752 1.00 94.94 72 VAL A CA 1
ATOM 576 C C . VAL A 1 72 ? -7.118 0.597 16.277 1.00 94.94 72 VAL A C 1
ATOM 578 O O . VAL A 1 72 ? -6.691 0.799 15.140 1.00 94.94 72 VAL A O 1
ATOM 581 N N . SER A 1 73 ? -7.312 1.595 17.142 1.00 94.06 73 SER A N 1
ATOM 582 C CA . SER A 1 73 ? -7.032 2.997 16.816 1.00 94.06 73 SER A CA 1
ATOM 583 C C . SER A 1 73 ? -5.542 3.242 16.558 1.00 94.06 73 SER A C 1
ATOM 585 O O . SER A 1 73 ? -5.193 3.960 15.621 1.00 94.06 73 SER A O 1
ATOM 587 N N . SER A 1 74 ? -4.667 2.636 17.363 1.00 94.94 74 SER A N 1
ATOM 588 C CA . SER A 1 74 ? -3.213 2.711 17.203 1.00 94.94 74 SER A CA 1
ATOM 589 C C . SER A 1 74 ? -2.762 2.030 15.911 1.00 94.94 74 SER A C 1
ATOM 591 O O . SER A 1 74 ? -2.068 2.641 15.101 1.00 94.94 74 SER A O 1
ATOM 593 N N . ALA A 1 75 ? -3.248 0.814 15.645 1.00 95.38 75 ALA A N 1
ATOM 594 C CA . ALA A 1 75 ? -2.923 0.092 14.418 1.00 95.38 75 ALA A CA 1
ATOM 595 C C . ALA A 1 75 ? -3.418 0.833 13.160 1.00 95.38 75 ALA A C 1
ATOM 597 O O . ALA A 1 75 ? -2.706 0.911 12.159 1.00 95.38 75 ALA A O 1
ATO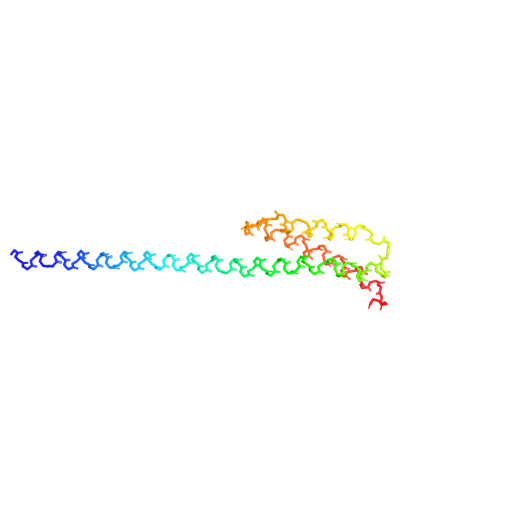M 598 N N . ARG A 1 76 ? -4.599 1.469 13.220 1.00 95.06 76 ARG A N 1
ATOM 599 C CA . ARG A 1 76 ? -5.094 2.351 12.148 1.00 95.06 76 ARG A CA 1
ATOM 600 C C . ARG A 1 76 ? -4.144 3.526 11.911 1.00 95.06 76 ARG A C 1
ATOM 602 O O . ARG A 1 76 ? -3.854 3.854 10.763 1.00 95.06 76 ARG A O 1
ATOM 609 N N . ALA A 1 77 ? -3.685 4.177 12.979 1.00 94.44 77 ALA A N 1
ATOM 610 C CA . ALA A 1 77 ? -2.736 5.282 12.871 1.00 94.44 77 ALA A CA 1
ATOM 611 C C . ALA A 1 77 ? -1.399 4.818 12.271 1.00 94.44 77 ALA A C 1
ATOM 613 O O . ALA A 1 77 ? -0.846 5.519 11.426 1.00 94.44 77 ALA A O 1
ATOM 614 N N . GLY A 1 78 ? -0.934 3.620 12.637 1.00 92.75 78 GLY A N 1
ATOM 615 C CA . GLY A 1 78 ? 0.238 2.975 12.043 1.00 92.75 78 GLY A CA 1
ATOM 616 C C . GLY A 1 78 ? 0.093 2.765 10.535 1.00 92.75 78 GLY A C 1
ATOM 617 O O . GLY A 1 78 ? 0.990 3.138 9.783 1.00 92.75 78 GLY A O 1
ATOM 618 N N . LEU A 1 79 ? -1.059 2.263 10.075 1.00 93.44 79 LEU A N 1
ATOM 619 C CA . LEU A 1 79 ? -1.312 2.059 8.644 1.00 93.44 79 LEU A CA 1
ATOM 620 C C . LEU A 1 79 ? -1.317 3.375 7.856 1.00 93.44 79 LEU A C 1
ATOM 622 O O . LEU A 1 79 ? -0.714 3.458 6.790 1.00 93.44 79 LEU A O 1
ATOM 626 N N . ILE A 1 80 ? -1.951 4.421 8.391 1.00 92.00 80 ILE A N 1
ATOM 627 C CA . ILE A 1 80 ? -1.959 5.750 7.759 1.00 92.00 80 ILE A CA 1
ATOM 628 C C . ILE A 1 80 ? -0.551 6.371 7.766 1.00 92.00 80 ILE A C 1
ATOM 630 O O . ILE A 1 80 ? -0.169 7.055 6.817 1.00 92.00 80 ILE A O 1
ATOM 634 N N . GLY A 1 81 ? 0.226 6.128 8.825 1.00 89.56 81 GLY A N 1
ATOM 635 C CA . GLY A 1 81 ? 1.582 6.649 8.995 1.00 89.56 81 GLY A CA 1
ATOM 636 C C . GLY A 1 81 ? 2.653 5.952 8.151 1.00 89.56 81 GLY A C 1
ATOM 637 O O . GLY A 1 81 ? 3.696 6.552 7.906 1.00 89.56 81 GLY A O 1
ATOM 638 N N . ALA A 1 82 ? 2.407 4.728 7.672 1.00 88.94 82 ALA A N 1
ATOM 639 C CA . ALA A 1 82 ? 3.367 3.956 6.877 1.00 88.94 82 ALA A CA 1
ATOM 640 C C . ALA A 1 82 ? 3.694 4.585 5.503 1.00 88.94 82 ALA A C 1
ATOM 642 O O . ALA A 1 82 ? 4.743 4.306 4.916 1.00 88.94 82 ALA A O 1
ATOM 643 N N . GLY A 1 83 ? 2.828 5.469 4.997 1.00 80.94 83 GLY A N 1
ATOM 644 C CA . GLY A 1 83 ? 3.049 6.192 3.745 1.00 80.94 83 GLY A CA 1
ATOM 645 C C . GLY A 1 83 ? 3.183 5.267 2.530 1.00 80.94 83 GLY A C 1
ATOM 646 O O . GLY A 1 83 ? 2.514 4.244 2.429 1.00 80.94 83 GLY A O 1
ATOM 647 N N . ASN A 1 84 ? 4.056 5.636 1.587 1.00 80.31 84 ASN A N 1
ATOM 648 C CA . ASN A 1 84 ? 4.213 4.929 0.308 1.00 80.31 84 ASN A CA 1
ATOM 649 C C . ASN A 1 84 ? 5.224 3.769 0.352 1.00 80.31 84 ASN A C 1
ATOM 651 O O . ASN A 1 84 ? 5.528 3.195 -0.692 1.00 80.31 84 ASN A O 1
ATOM 655 N N . ASN A 1 85 ? 5.780 3.429 1.519 1.00 88.06 85 ASN A N 1
ATOM 656 C CA . ASN A 1 85 ? 6.696 2.297 1.621 1.00 88.06 85 ASN A CA 1
ATOM 657 C C . ASN A 1 85 ? 5.906 0.984 1.698 1.00 88.06 85 ASN A C 1
ATOM 659 O O . ASN A 1 85 ? 5.239 0.710 2.693 1.00 88.06 85 ASN A O 1
ATOM 663 N N . VAL A 1 86 ? 6.053 0.140 0.672 1.00 91.38 86 VAL A N 1
ATOM 664 C CA . VAL A 1 86 ? 5.380 -1.165 0.554 1.00 91.38 86 VAL A CA 1
ATOM 665 C C . VAL A 1 86 ? 5.634 -2.064 1.765 1.00 91.38 86 VAL A C 1
ATOM 667 O O . VAL A 1 86 ? 4.708 -2.682 2.282 1.00 91.38 86 VAL A O 1
ATOM 670 N N . SER A 1 87 ? 6.881 -2.137 2.238 1.00 92.69 87 SER A N 1
ATOM 671 C CA . SER A 1 87 ? 7.251 -2.997 3.370 1.00 92.69 87 SER A CA 1
ATOM 672 C C . SER A 1 87 ? 6.584 -2.531 4.661 1.00 92.69 87 SER A C 1
ATOM 674 O O . SER A 1 87 ? 6.086 -3.348 5.435 1.00 92.69 87 SER A O 1
ATOM 676 N N . ASP A 1 88 ? 6.586 -1.224 4.903 1.00 93.06 88 ASP A N 1
ATOM 677 C CA . ASP A 1 88 ? 6.056 -0.668 6.147 1.00 93.06 88 ASP A CA 1
ATOM 678 C C . ASP A 1 88 ? 4.527 -0.721 6.150 1.00 93.06 88 ASP A C 1
ATOM 680 O O . ASP A 1 88 ? 3.928 -1.124 7.145 1.00 93.06 88 ASP A O 1
ATOM 684 N N . ALA A 1 89 ? 3.898 -0.436 5.007 1.00 93.62 89 ALA A N 1
ATOM 685 C CA . ALA A 1 89 ? 2.460 -0.576 4.825 1.00 93.62 89 ALA A CA 1
ATOM 686 C C . ALA A 1 89 ? 1.996 -2.029 5.001 1.00 93.62 89 ALA A C 1
ATOM 688 O O . ALA A 1 89 ? 0.996 -2.271 5.670 1.00 93.62 89 ALA A O 1
ATOM 689 N N . ALA A 1 90 ? 2.741 -3.008 4.472 1.00 93.75 90 ALA A N 1
ATOM 690 C CA . ALA A 1 90 ? 2.422 -4.425 4.645 1.00 93.75 90 ALA A CA 1
ATOM 691 C C . ALA A 1 90 ? 2.495 -4.867 6.117 1.00 93.75 90 ALA A C 1
ATOM 693 O O . ALA A 1 90 ? 1.640 -5.623 6.580 1.00 93.75 90 ALA A O 1
ATOM 694 N N . LYS A 1 91 ? 3.493 -4.385 6.868 1.00 95.44 91 LYS A N 1
ATOM 695 C CA . LYS A 1 91 ? 3.605 -4.656 8.310 1.00 95.44 91 LYS A CA 1
ATOM 696 C C . LYS A 1 91 ? 2.455 -4.024 9.087 1.00 95.44 91 LYS A C 1
ATOM 698 O O . LYS A 1 91 ? 1.790 -4.724 9.845 1.00 95.44 91 LYS A O 1
ATOM 703 N N . ALA A 1 92 ? 2.197 -2.738 8.857 1.00 95.44 92 ALA A N 1
ATOM 704 C CA . ALA A 1 92 ? 1.136 -2.004 9.538 1.00 95.44 92 ALA A CA 1
ATOM 705 C C . ALA A 1 92 ? -0.253 -2.594 9.244 1.00 95.44 92 ALA A C 1
ATOM 707 O O . ALA A 1 92 ? -1.089 -2.706 10.138 1.00 95.44 92 ALA A O 1
ATOM 708 N N . GLU A 1 93 ? -0.486 -3.048 8.013 1.00 94.81 93 GLU A N 1
ATOM 709 C CA . GLU A 1 93 ? -1.714 -3.749 7.642 1.00 94.81 93 GLU A CA 1
ATOM 710 C C . GLU A 1 93 ? -1.848 -5.104 8.355 1.00 94.81 93 GLU A C 1
ATOM 712 O O . GLU A 1 93 ? -2.935 -5.471 8.807 1.00 94.81 93 GLU A O 1
ATOM 717 N N . GLY A 1 94 ? -0.747 -5.841 8.523 1.00 95.94 94 GLY A N 1
ATOM 718 C CA . GLY A 1 94 ? -0.730 -7.069 9.320 1.00 95.94 94 GLY A CA 1
ATOM 719 C C . GLY A 1 94 ? -1.110 -6.824 10.785 1.00 95.94 94 GLY A C 1
ATOM 720 O O . GLY A 1 94 ? -1.938 -7.549 11.343 1.00 95.94 94 GLY A O 1
ATOM 721 N N . GLU A 1 95 ? -0.561 -5.772 11.395 1.00 95.44 95 GLU A N 1
ATOM 722 C CA . GLU A 1 95 ? -0.897 -5.349 12.761 1.00 95.44 95 GLU A CA 1
ATOM 723 C C . GLU A 1 95 ? -2.371 -4.940 12.886 1.00 95.44 95 GLU A C 1
ATOM 725 O O . GLU A 1 95 ? -3.061 -5.354 13.824 1.00 95.44 95 GLU A O 1
ATOM 730 N N . LEU A 1 96 ? -2.885 -4.194 11.905 1.00 95.38 96 LEU A N 1
ATOM 731 C CA . LEU A 1 96 ? -4.290 -3.808 11.832 1.00 95.38 96 LEU A CA 1
ATOM 732 C C . LEU A 1 96 ? -5.209 -5.019 11.715 1.00 95.38 96 LEU A C 1
ATOM 734 O O . LEU A 1 96 ? -6.208 -5.111 12.427 1.00 95.38 96 LEU A O 1
ATOM 738 N N . SER A 1 97 ? -4.858 -5.979 10.861 1.00 95.81 97 SER A N 1
ATOM 739 C CA . SER A 1 97 ? -5.615 -7.218 10.712 1.00 95.81 97 SER A CA 1
ATOM 740 C C . SER A 1 97 ? -5.642 -8.028 12.009 1.00 95.81 97 SER A C 1
ATOM 742 O O . SER A 1 97 ? -6.678 -8.592 12.358 1.00 95.81 97 SER A O 1
ATOM 744 N N . GLN A 1 98 ? -4.538 -8.056 12.760 1.00 95.88 98 GLN A N 1
ATOM 745 C CA . GLN A 1 98 ? -4.490 -8.724 14.059 1.00 95.88 98 GLN A CA 1
ATOM 746 C C . GLN A 1 98 ? -5.362 -8.008 15.104 1.00 95.88 98 GLN A C 1
ATOM 748 O O . GLN A 1 98 ? -6.078 -8.661 15.867 1.00 95.88 98 GLN A O 1
ATOM 753 N N . ALA A 1 99 ? -5.331 -6.672 15.137 1.00 94.75 99 ALA A N 1
ATOM 754 C CA . ALA A 1 99 ? -6.168 -5.876 16.032 1.00 94.75 99 ALA A CA 1
ATOM 755 C C . ALA A 1 99 ? -7.664 -6.050 15.724 1.00 94.75 99 ALA A C 1
ATOM 757 O O . ALA A 1 99 ? -8.460 -6.227 16.645 1.00 94.75 99 ALA A O 1
ATOM 758 N N . LEU A 1 100 ? -8.036 -6.083 14.442 1.00 94.12 100 LEU A N 1
ATOM 759 C CA . LEU A 1 100 ? -9.404 -6.365 14.006 1.00 94.12 100 LEU A CA 1
ATOM 760 C C . LEU A 1 100 ? -9.849 -7.786 14.373 1.00 94.12 100 LEU A C 1
ATOM 762 O O . LEU A 1 100 ? -10.986 -7.965 14.789 1.00 94.12 100 LEU A O 1
ATOM 766 N N . GLY A 1 101 ? -8.959 -8.781 14.310 1.00 93.62 101 GLY A N 1
ATOM 767 C CA . GLY A 1 101 ? -9.262 -10.133 14.793 1.00 93.62 101 GLY A CA 1
ATOM 768 C C . GLY A 1 101 ? -9.656 -10.160 16.275 1.00 93.62 101 GLY A C 1
ATOM 769 O O . GLY A 1 101 ? -10.619 -10.825 16.647 1.00 93.62 101 GLY A O 1
ATOM 770 N N . ARG A 1 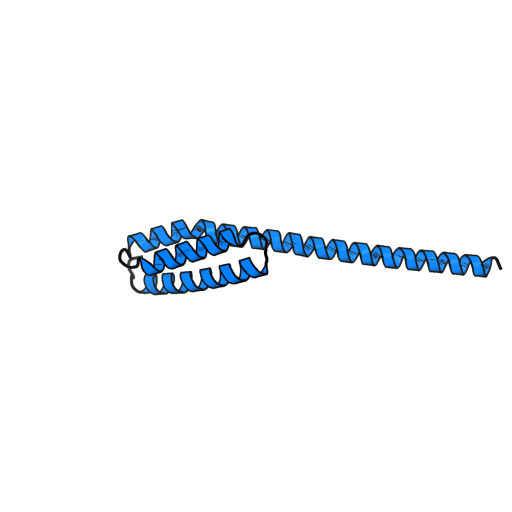102 ? -8.971 -9.374 17.120 1.00 91.50 102 ARG A N 1
ATOM 771 C CA . ARG A 1 102 ? -9.345 -9.206 18.537 1.00 91.50 102 ARG A CA 1
ATOM 772 C C . ARG A 1 102 ? -10.678 -8.471 18.700 1.00 91.50 102 ARG A C 1
ATOM 774 O O . ARG A 1 102 ? -11.475 -8.854 19.549 1.00 91.50 102 ARG A O 1
ATOM 781 N N . LEU A 1 103 ? -10.937 -7.455 17.875 1.00 90.69 103 LEU A N 1
ATOM 782 C CA . LEU A 1 103 ? -12.216 -6.739 17.864 1.00 90.69 103 LEU A CA 1
ATOM 783 C C . LEU A 1 103 ? -13.389 -7.659 17.489 1.00 90.69 103 LEU A C 1
ATOM 785 O O . LEU A 1 103 ? -14.442 -7.571 18.111 1.00 90.69 103 LEU A O 1
ATOM 789 N N . PHE A 1 104 ? -13.211 -8.558 16.519 1.00 90.38 104 PHE A N 1
ATOM 790 C CA . PHE A 1 104 ? -14.238 -9.538 16.160 1.00 90.38 104 PHE A CA 1
ATOM 791 C C . PHE A 1 104 ? -14.476 -10.564 17.267 1.00 90.38 104 PHE A C 1
ATOM 793 O O . PHE A 1 104 ? -15.627 -10.847 17.573 1.00 90.38 104 PHE A O 1
ATOM 800 N N . ALA A 1 105 ? -13.423 -11.037 17.940 1.00 89.88 105 ALA A N 1
ATOM 801 C CA . ALA A 1 105 ? -13.581 -11.907 19.106 1.00 89.88 105 ALA A CA 1
ATOM 802 C C . ALA A 1 105 ? -14.353 -11.218 20.248 1.00 89.88 105 ALA A C 1
ATOM 804 O O . ALA A 1 105 ? -15.135 -11.859 20.943 1.00 89.88 105 ALA A O 1
ATOM 805 N N . VAL A 1 106 ? -14.172 -9.904 20.433 1.00 86.62 106 VAL A N 1
ATOM 806 C CA . VAL A 1 106 ? -15.021 -9.117 21.337 1.00 86.62 106 VAL A CA 1
ATOM 807 C C . VAL A 1 106 ? -16.457 -9.099 20.832 1.00 86.62 106 VAL A C 1
ATOM 809 O O . VAL A 1 106 ? -17.352 -9.420 21.602 1.00 86.62 106 VAL A O 1
ATOM 812 N N . ALA A 1 107 ? -16.685 -8.773 19.559 1.00 86.62 107 ALA A N 1
ATOM 813 C CA . ALA A 1 107 ? -18.026 -8.706 18.984 1.00 86.62 107 ALA A CA 1
ATOM 814 C C . ALA A 1 107 ? -18.808 -10.027 19.125 1.00 86.62 107 ALA A C 1
ATOM 816 O O . ALA A 1 107 ? -19.997 -10.003 19.419 1.00 86.62 107 ALA A O 1
ATOM 817 N N . GLU A 1 108 ? -18.140 -11.177 19.011 1.00 87.56 108 GLU A N 1
ATOM 818 C CA . GLU A 1 108 ? -18.751 -12.496 19.230 1.00 87.56 108 GLU A CA 1
ATOM 819 C C . GLU A 1 108 ? -19.299 -12.691 20.655 1.00 87.56 108 GLU A C 1
ATOM 821 O O . GLU A 1 108 ? -20.273 -13.418 20.845 1.00 87.56 108 GLU A O 1
ATOM 826 N N . ASN A 1 109 ? -18.724 -12.019 21.659 1.00 86.25 109 ASN A N 1
ATOM 827 C CA . ASN A 1 109 ? -19.208 -12.068 23.043 1.00 86.25 109 ASN A CA 1
ATOM 828 C C . ASN A 1 109 ? -20.430 -11.170 23.295 1.00 86.25 109 ASN A C 1
ATOM 830 O O . ASN A 1 109 ? -21.014 -11.238 24.377 1.00 86.25 109 ASN A O 1
ATOM 834 N N . TYR A 1 110 ? -20.828 -10.348 22.320 1.00 84.38 110 TYR A N 1
ATOM 835 C CA . TYR A 1 110 ? -21.985 -9.456 22.400 1.00 84.38 110 TYR A CA 1
ATOM 836 C C . TYR A 1 110 ? -22.973 -9.796 21.268 1.00 84.38 110 TYR A C 1
ATOM 838 O O . TYR A 1 110 ? -22.978 -9.122 20.242 1.00 84.38 110 TYR A O 1
ATOM 846 N N . PRO A 1 111 ? -23.851 -10.808 21.442 1.00 76.50 111 PRO A N 1
ATOM 847 C CA . PRO A 1 111 ? -24.774 -11.294 20.401 1.00 76.50 111 PRO A CA 1
ATOM 848 C C . PRO A 1 111 ? -25.819 -10.272 19.933 1.00 76.50 111 PRO A C 1
ATOM 850 O O . PRO A 1 111 ? -26.598 -10.551 19.027 1.00 76.50 111 PRO A O 1
ATOM 853 N N . GLU A 1 112 ? -25.886 -9.135 20.617 1.00 74.38 112 GLU A N 1
ATOM 854 C CA . GLU A 1 112 ? -26.872 -8.072 20.438 1.00 74.38 112 GLU A CA 1
ATOM 855 C C . GLU A 1 112 ? -26.408 -7.010 19.419 1.00 74.38 112 GLU A C 1
ATOM 857 O O . GLU A 1 112 ? -27.188 -6.113 19.105 1.00 74.38 112 GLU A O 1
ATOM 862 N N . LEU A 1 113 ? -25.158 -7.128 18.929 1.00 67.12 113 LEU A N 1
ATOM 863 C CA . LEU A 1 113 ? -24.497 -6.278 17.923 1.00 67.12 113 LEU A CA 1
ATOM 864 C C . LEU A 1 113 ? -25.154 -6.299 16.537 1.00 67.12 113 LEU A C 1
ATOM 866 O O . LEU A 1 113 ? -25.478 -7.398 16.034 1.00 67.12 113 LEU A O 1
#

Radius of gyration: 26.5 Å; chains: 1; bounding box: 62×19×78 Å

pLDDT: mean 92.44, std 5.37, range [67.12, 97.69]

Sequence (113 aa):
MTIAIIVIIAVLVLVGLFVWSQYNALVRLNERVEEAWSDIAVQLKYRADLIPNLVETVKGYATHEKEVFENVSSARAGLIGAGNNVSDAAKAEGELSQALGRLFAVAENYPEL